Protein AF-A0A9D6MDA8-F1 (afdb_monomer)

Structure (mmCIF, N/CA/C/O backbone):
data_AF-A0A9D6MDA8-F1
#
_entry.id   AF-A0A9D6MDA8-F1
#
loop_
_atom_site.group_PDB
_atom_site.id
_atom_site.type_symbol
_atom_site.label_atom_id
_atom_site.label_alt_id
_atom_site.label_comp_id
_atom_site.label_asym_id
_atom_site.label_entity_id
_atom_site.label_seq_id
_atom_site.pdbx_PDB_ins_code
_atom_site.C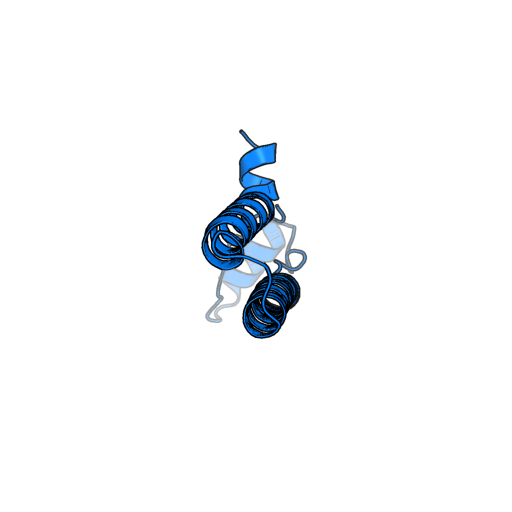artn_x
_atom_site.Cartn_y
_atom_site.Cartn_z
_atom_site.occupancy
_atom_site.B_iso_or_equiv
_atom_site.auth_seq_id
_atom_site.auth_comp_id
_atom_site.auth_asym_id
_atom_site.auth_atom_id
_atom_site.pdbx_PDB_model_num
ATOM 1 N N . MET A 1 1 ? 8.925 7.999 15.341 1.00 63.47 1 MET A N 1
ATOM 2 C CA . MET A 1 1 ? 8.380 6.633 15.151 1.00 63.47 1 MET A CA 1
ATOM 3 C C . MET A 1 1 ? 6.932 6.631 14.666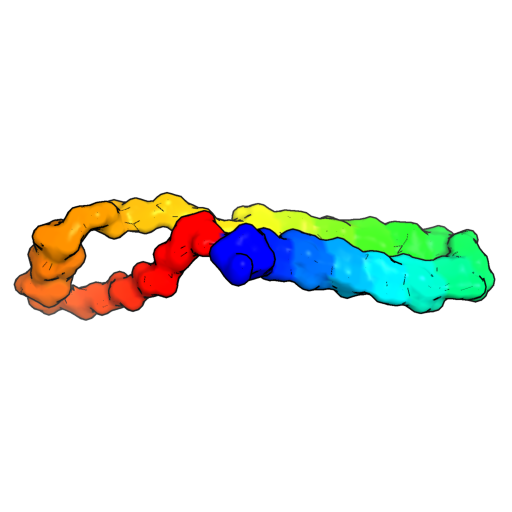 1.00 63.47 1 MET A C 1
ATOM 5 O O . MET A 1 1 ? 6.676 6.003 13.651 1.00 63.47 1 MET A O 1
ATOM 9 N N . ARG A 1 2 ? 6.009 7.378 15.294 1.00 76.31 2 ARG A N 1
ATOM 10 C CA . ARG A 1 2 ? 4.594 7.444 14.870 1.00 76.31 2 ARG A CA 1
ATOM 11 C C . ARG A 1 2 ? 4.393 7.799 13.387 1.00 76.31 2 ARG A C 1
ATOM 13 O O . ARG A 1 2 ? 3.712 7.060 12.699 1.00 76.31 2 ARG A O 1
ATOM 20 N N . TYR A 1 3 ? 5.045 8.847 12.877 1.00 77.06 3 TYR A N 1
ATOM 21 C CA . TYR A 1 3 ? 4.906 9.255 11.469 1.00 77.06 3 TYR A CA 1
ATOM 22 C C . TYR A 1 3 ? 5.283 8.144 10.471 1.00 77.06 3 TYR A C 1
ATOM 24 O O . TYR A 1 3 ? 4.538 7.885 9.531 1.00 77.06 3 TYR A O 1
ATOM 32 N N . PHE A 1 4 ? 6.403 7.456 10.713 1.00 79.31 4 PHE A N 1
ATOM 33 C CA . PHE A 1 4 ? 6.867 6.344 9.877 1.00 79.31 4 PHE A CA 1
ATOM 34 C C . PHE A 1 4 ? 5.923 5.146 9.920 1.00 79.31 4 PHE A C 1
ATOM 36 O O . PHE A 1 4 ? 5.698 4.528 8.890 1.00 79.31 4 PHE A O 1
ATOM 43 N N . ASN A 1 5 ? 5.351 4.838 11.086 1.00 79.88 5 ASN A N 1
ATOM 44 C CA . ASN A 1 5 ? 4.376 3.757 11.205 1.00 79.88 5 ASN A CA 1
ATOM 45 C C . ASN A 1 5 ? 3.105 4.073 10.401 1.00 79.88 5 ASN A C 1
ATOM 47 O O . ASN A 1 5 ? 2.663 3.264 9.592 1.00 79.88 5 ASN A O 1
ATOM 51 N N . GLN A 1 6 ? 2.603 5.300 10.552 1.00 79.75 6 GLN A N 1
ATOM 52 C CA . GLN A 1 6 ? 1.378 5.786 9.909 1.00 79.75 6 GLN A CA 1
ATOM 53 C C . GLN A 1 6 ? 1.469 5.859 8.384 1.00 79.75 6 GLN A C 1
ATOM 55 O O . GLN A 1 6 ? 0.480 5.683 7.681 1.00 79.75 6 GLN A O 1
ATOM 60 N N . HIS A 1 7 ? 2.666 6.126 7.864 1.00 85.94 7 HIS A N 1
ATOM 61 C CA . HIS A 1 7 ? 2.914 6.236 6.427 1.00 85.94 7 HIS A CA 1
ATOM 62 C C . HIS A 1 7 ? 3.700 5.041 5.887 1.00 85.94 7 HIS A C 1
ATOM 64 O O . HIS A 1 7 ? 4.187 5.098 4.761 1.00 85.94 7 HIS A O 1
ATOM 70 N N . SER A 1 8 ? 3.830 3.964 6.668 1.00 87.88 8 SER A N 1
ATOM 71 C CA . SER A 1 8 ? 4.650 2.796 6.325 1.00 87.88 8 SER A CA 1
ATOM 72 C C . SER A 1 8 ? 4.265 2.219 4.967 1.00 87.88 8 SER A C 1
ATOM 74 O O . SER A 1 8 ? 5.133 2.021 4.124 1.00 87.88 8 SER A O 1
ATOM 76 N N . PHE A 1 9 ? 2.965 2.081 4.698 1.00 89.62 9 PHE A N 1
ATOM 77 C CA . PHE A 1 9 ? 2.464 1.633 3.402 1.00 89.62 9 PHE A CA 1
ATOM 78 C C . PHE A 1 9 ? 2.936 2.528 2.244 1.00 89.62 9 PHE A C 1
ATOM 80 O O . PHE A 1 9 ? 3.464 2.028 1.250 1.00 89.62 9 PHE A O 1
ATOM 87 N N . ALA A 1 10 ? 2.785 3.851 2.370 1.00 91.00 10 ALA A N 1
ATOM 88 C CA . ALA A 1 10 ? 3.176 4.798 1.326 1.00 91.00 10 ALA A CA 1
ATOM 89 C C . ALA A 1 10 ? 4.697 4.814 1.116 1.00 91.00 10 ALA A C 1
ATOM 91 O O . ALA A 1 10 ? 5.169 4.780 -0.019 1.00 91.00 10 ALA A O 1
ATOM 92 N N . ILE A 1 11 ? 5.465 4.802 2.208 1.00 93.81 11 ILE A N 1
ATOM 93 C CA . ILE A 1 11 ? 6.930 4.770 2.179 1.00 93.81 11 ILE A CA 1
ATOM 94 C C . ILE A 1 11 ? 7.414 3.485 1.497 1.00 93.81 11 ILE A C 1
ATOM 96 O O . ILE A 1 11 ? 8.202 3.554 0.555 1.00 93.81 11 ILE A O 1
ATOM 100 N N . SER A 1 12 ? 6.909 2.319 1.911 1.00 94.00 12 SER A N 1
ATOM 101 C CA . SER A 1 12 ? 7.251 1.032 1.298 1.00 94.00 12 SER A CA 1
ATOM 102 C C . SER A 1 12 ? 6.863 0.980 -0.177 1.00 94.00 12 SER A C 1
ATOM 104 O O . SER A 1 12 ? 7.650 0.510 -0.993 1.00 94.00 12 SER A O 1
ATOM 106 N N . THR A 1 13 ? 5.697 1.519 -0.538 1.00 95.38 13 THR A N 1
ATOM 107 C CA . THR A 1 13 ? 5.245 1.610 -1.934 1.00 95.38 13 THR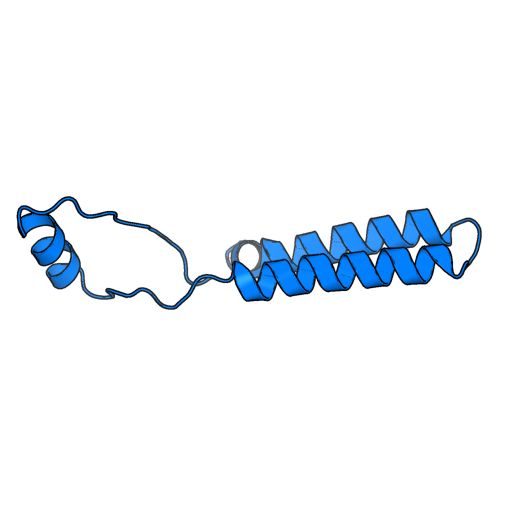 A CA 1
ATOM 108 C C . THR A 1 13 ? 6.221 2.427 -2.781 1.00 95.38 13 THR A C 1
ATOM 110 O O . THR A 1 13 ? 6.650 1.961 -3.835 1.00 95.38 13 THR A O 1
ATOM 113 N N . ILE A 1 14 ? 6.631 3.610 -2.309 1.00 96.38 14 ILE A N 1
ATOM 114 C CA . ILE A 1 14 ? 7.604 4.465 -3.010 1.00 96.38 14 ILE A CA 1
ATOM 115 C C . ILE A 1 14 ? 8.938 3.737 -3.186 1.00 96.38 14 ILE A C 1
ATOM 117 O O . ILE A 1 14 ? 9.503 3.758 -4.277 1.00 96.38 14 ILE A O 1
ATOM 121 N N . VAL A 1 15 ? 9.427 3.064 -2.141 1.00 97.69 15 VAL A N 1
ATOM 122 C CA . VAL A 1 15 ? 10.685 2.308 -2.203 1.00 97.69 15 VAL A CA 1
ATOM 123 C C . VAL A 1 15 ? 10.593 1.173 -3.224 1.00 97.69 15 VAL A C 1
ATOM 125 O O . VAL A 1 15 ? 11.476 1.049 -4.067 1.00 97.69 15 VAL A O 1
ATOM 128 N N . ILE A 1 16 ? 9.522 0.376 -3.200 1.00 97.31 16 ILE A N 1
ATOM 129 C CA . ILE A 1 16 ? 9.339 -0.750 -4.128 1.00 97.31 16 ILE A CA 1
ATOM 130 C C . ILE A 1 16 ? 9.233 -0.257 -5.574 1.00 97.31 16 ILE A C 1
ATOM 132 O O . ILE A 1 16 ? 9.920 -0.787 -6.445 1.00 97.31 16 ILE A O 1
ATOM 136 N N . ILE A 1 17 ? 8.419 0.771 -5.834 1.00 97.06 17 ILE A N 1
ATOM 137 C CA . ILE A 1 17 ? 8.287 1.360 -7.174 1.00 97.06 17 ILE A CA 1
ATOM 138 C C . ILE A 1 17 ? 9.629 1.938 -7.635 1.00 97.06 17 ILE A C 1
ATOM 140 O O . ILE A 1 17 ? 10.015 1.728 -8.781 1.00 97.06 17 ILE A O 1
ATOM 144 N N . GLY A 1 18 ? 10.361 2.621 -6.751 1.00 97.69 18 GLY A N 1
ATOM 145 C CA . GLY A 1 18 ? 11.678 3.176 -7.051 1.00 97.69 18 GLY A CA 1
ATOM 146 C C . GLY A 1 18 ? 12.696 2.099 -7.422 1.00 97.69 18 GLY A C 1
ATOM 147 O O . GLY A 1 18 ? 13.367 2.217 -8.443 1.00 97.69 18 GLY A O 1
ATOM 148 N N . LEU A 1 19 ? 12.768 1.013 -6.648 1.00 98.00 19 LEU A N 1
ATOM 149 C CA . LEU A 1 19 ? 13.636 -0.129 -6.951 1.00 98.00 19 LEU A CA 1
ATOM 150 C C . LEU A 1 19 ? 13.241 -0.815 -8.264 1.00 98.00 19 LEU A C 1
ATOM 152 O O . LEU A 1 19 ? 14.111 -1.136 -9.071 1.00 98.00 19 LEU A O 1
ATOM 156 N N . ALA A 1 20 ? 11.941 -0.995 -8.510 1.00 97.00 20 ALA A N 1
ATOM 157 C CA . ALA A 1 20 ? 11.446 -1.560 -9.760 1.00 97.00 20 ALA A CA 1
ATOM 158 C C . ALA A 1 20 ? 11.796 -0.666 -10.958 1.00 97.00 20 ALA A C 1
ATOM 160 O O . ALA A 1 20 ? 12.241 -1.170 -11.984 1.00 97.00 20 ALA A O 1
ATOM 161 N N . ALA A 1 21 ? 11.655 0.655 -10.825 1.00 97.19 21 ALA A N 1
ATOM 162 C CA . ALA A 1 21 ? 12.025 1.608 -11.865 1.00 97.19 21 ALA A CA 1
ATOM 163 C C . ALA A 1 21 ? 13.532 1.588 -12.138 1.00 97.19 21 ALA A C 1
ATOM 165 O O . ALA A 1 21 ? 13.932 1.523 -13.295 1.00 97.19 21 ALA A O 1
ATOM 166 N N . LEU A 1 22 ? 14.366 1.575 -11.094 1.00 97.50 22 LEU A N 1
ATOM 167 C CA . LEU A 1 22 ? 15.815 1.458 -11.253 1.00 97.50 22 LEU A CA 1
ATOM 168 C C . LEU A 1 22 ? 16.199 0.169 -11.983 1.00 97.50 22 LEU A C 1
ATOM 170 O O . LEU A 1 22 ? 17.028 0.221 -12.882 1.00 97.50 22 LEU A O 1
ATOM 174 N N . ALA A 1 23 ? 15.584 -0.964 -11.636 1.00 96.50 23 ALA A N 1
ATOM 175 C CA . ALA A 1 23 ? 15.870 -2.245 -12.276 1.00 96.50 23 ALA A CA 1
ATOM 176 C C . ALA A 1 23 ? 15.381 -2.305 -13.733 1.00 96.50 23 ALA A C 1
ATOM 178 O O . ALA A 1 23 ? 16.108 -2.777 -14.603 1.00 96.50 23 ALA A O 1
ATOM 179 N N . LEU A 1 24 ? 14.160 -1.834 -14.001 1.00 96.12 24 LEU A N 1
ATOM 180 C CA . LEU A 1 24 ? 13.532 -1.924 -15.321 1.00 96.12 24 LEU A CA 1
ATOM 181 C C . LEU A 1 24 ? 14.083 -0.912 -16.321 1.00 96.12 24 LEU A C 1
ATOM 183 O O . LEU A 1 24 ? 14.088 -1.195 -17.508 1.00 96.12 24 LEU A O 1
ATOM 187 N N . LEU A 1 25 ? 14.514 0.263 -15.860 1.00 96.06 25 LEU A N 1
ATOM 188 C CA . LEU A 1 25 ? 14.997 1.335 -16.735 1.00 96.06 25 LEU A CA 1
ATOM 189 C C . LEU A 1 25 ? 16.526 1.335 -16.877 1.00 96.06 25 LEU A C 1
ATOM 191 O O . LEU A 1 25 ? 17.070 2.175 -17.596 1.00 96.06 25 LEU A O 1
ATOM 195 N N . TYR A 1 26 ? 17.223 0.413 -16.200 1.00 95.81 26 TYR A N 1
ATOM 196 C CA . TYR A 1 26 ? 18.685 0.322 -16.216 1.00 95.81 26 TYR A CA 1
ATOM 197 C C . TYR A 1 26 ? 19.248 0.082 -17.622 1.00 95.81 26 TYR A C 1
ATOM 199 O O . TYR A 1 26 ? 20.287 0.635 -17.975 1.00 95.81 26 TYR A O 1
ATOM 207 N N . ASP A 1 27 ? 18.556 -0.715 -18.440 1.00 93.75 27 ASP A N 1
ATOM 208 C CA . ASP A 1 27 ? 18.965 -1.049 -19.808 1.00 93.75 27 ASP A CA 1
ATOM 209 C C . ASP A 1 27 ? 18.332 -0.128 -20.874 1.00 93.75 27 ASP A C 1
ATOM 211 O O . ASP A 1 27 ? 18.369 -0.425 -22.072 1.00 93.75 27 ASP A O 1
ATOM 215 N N . GLY A 1 28 ? 17.791 1.014 -20.435 1.00 93.62 28 GLY A N 1
ATOM 216 C CA . GLY A 1 28 ? 17.087 1.994 -21.255 1.00 93.62 28 GLY A CA 1
ATOM 217 C C . GLY A 1 28 ? 15.566 1.913 -21.110 1.00 93.62 28 GLY A C 1
ATOM 218 O O . GLY A 1 28 ? 15.013 0.983 -20.542 1.00 93.62 28 GLY A O 1
ATOM 219 N N . VAL A 1 29 ? 14.861 2.920 -21.630 1.00 95.44 29 VAL A N 1
ATOM 220 C CA . VAL A 1 29 ? 13.399 3.011 -21.492 1.00 95.44 29 VAL A CA 1
ATOM 221 C C . VAL A 1 29 ? 12.710 2.284 -22.645 1.00 95.44 29 VAL A C 1
ATOM 223 O O . VAL A 1 29 ? 12.753 2.746 -23.789 1.00 95.44 29 VAL A O 1
ATOM 226 N N . LYS A 1 30 ? 12.008 1.183 -22.359 1.00 96.25 30 LYS A N 1
ATOM 227 C CA . LYS A 1 30 ? 11.172 0.471 -23.338 1.00 96.25 30 LYS A CA 1
ATOM 228 C C . LYS A 1 30 ? 9.697 0.638 -22.991 1.00 96.25 30 LYS A C 1
ATOM 230 O O . LYS A 1 30 ? 9.305 0.828 -21.842 1.00 96.25 30 LYS A O 1
ATOM 235 N N . ARG A 1 31 ? 8.825 0.500 -23.999 1.00 96.06 31 ARG A N 1
ATOM 236 C CA . ARG A 1 31 ? 7.362 0.568 -23.793 1.00 96.06 31 ARG A CA 1
ATOM 237 C C . ARG A 1 31 ? 6.871 -0.431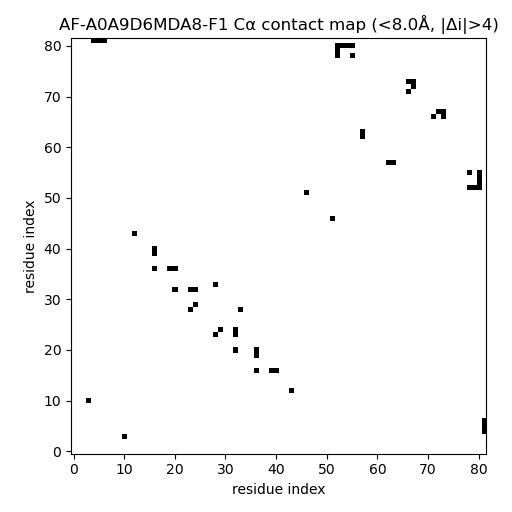 -22.745 1.00 96.06 31 ARG A C 1
ATOM 239 O O . ARG A 1 31 ? 5.963 -0.113 -21.987 1.00 96.06 31 ARG A O 1
ATOM 246 N N . ARG A 1 32 ? 7.473 -1.623 -22.695 1.00 95.50 32 ARG A N 1
ATOM 247 C CA . ARG A 1 32 ? 7.125 -2.657 -21.713 1.00 95.50 32 ARG A CA 1
ATOM 248 C C . ARG A 1 32 ? 7.393 -2.197 -20.281 1.00 95.50 32 ARG A C 1
ATOM 250 O O . ARG A 1 32 ? 6.582 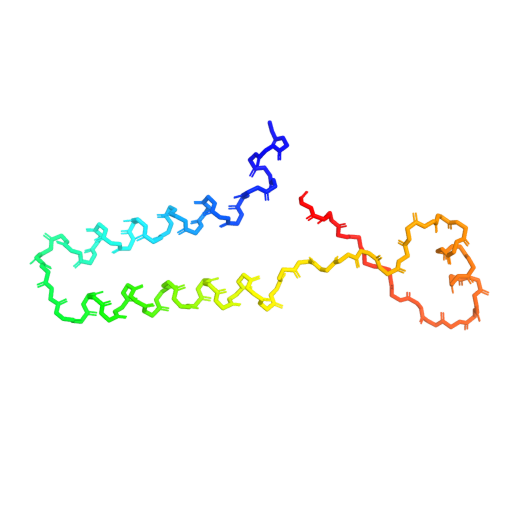-2.489 -19.411 1.00 95.50 32 ARG A O 1
ATOM 257 N N . ASP A 1 33 ? 8.468 -1.453 -20.056 1.00 96.31 33 ASP A N 1
ATOM 258 C CA . ASP A 1 33 ? 8.858 -0.990 -18.723 1.00 96.31 33 ASP A CA 1
ATOM 259 C C . ASP A 1 33 ? 7.876 0.073 -18.230 1.00 96.31 33 ASP A C 1
ATOM 261 O O . ASP A 1 33 ? 7.418 0.020 -17.092 1.00 96.31 33 ASP A O 1
ATOM 265 N N . LEU A 1 34 ? 7.447 0.969 -19.127 1.00 97.00 34 LEU A N 1
ATOM 266 C CA . LEU A 1 34 ? 6.397 1.950 -18.837 1.00 97.00 34 LEU A CA 1
ATOM 267 C C . LEU A 1 34 ? 5.057 1.282 -18.505 1.00 97.00 34 LEU A C 1
ATOM 269 O O . LEU A 1 34 ? 4.381 1.698 -17.567 1.00 97.00 34 LEU A O 1
ATOM 273 N N . ILE A 1 35 ? 4.682 0.230 -19.240 1.00 97.88 35 ILE A N 1
ATOM 274 C CA . ILE A 1 35 ? 3.466 -0.545 -18.955 1.00 97.88 35 ILE A CA 1
ATOM 275 C C . ILE A 1 35 ? 3.586 -1.244 -17.597 1.00 97.88 35 ILE A C 1
ATOM 277 O O . ILE A 1 35 ? 2.646 -1.191 -16.808 1.00 97.88 35 ILE A O 1
ATOM 281 N N . ALA A 1 36 ? 4.731 -1.865 -17.301 1.00 96.94 36 ALA A N 1
ATOM 282 C CA . ALA A 1 36 ? 4.964 -2.558 -16.037 1.00 96.94 36 ALA A CA 1
ATOM 283 C C . ALA A 1 36 ? 4.918 -1.596 -14.841 1.00 96.94 36 ALA A C 1
ATOM 285 O O . ALA A 1 36 ? 4.235 -1.875 -13.858 1.00 96.94 36 ALA A O 1
ATOM 286 N N . LEU A 1 37 ? 5.576 -0.437 -14.940 1.00 97.38 37 LEU A N 1
ATOM 287 C CA . LEU A 1 37 ? 5.536 0.596 -13.904 1.00 97.38 37 LEU A CA 1
ATOM 288 C C . LEU A 1 37 ? 4.132 1.180 -13.738 1.00 97.38 37 LEU A C 1
ATOM 290 O O . LEU A 1 37 ? 3.671 1.341 -12.610 1.00 97.38 37 LEU A O 1
ATOM 294 N N . GLY A 1 38 ? 3.423 1.437 -14.840 1.00 97.50 38 GLY A N 1
ATOM 295 C CA . GLY A 1 38 ? 2.029 1.877 -14.800 1.00 97.50 38 GLY A CA 1
ATOM 296 C C . GLY A 1 38 ? 1.122 0.859 -14.108 1.00 97.50 38 GLY A C 1
ATOM 297 O O . GLY A 1 38 ? 0.345 1.223 -13.228 1.00 97.50 38 GLY A O 1
ATOM 298 N N . ALA A 1 39 ? 1.266 -0.426 -14.438 1.00 97.62 39 ALA A N 1
ATOM 299 C CA . ALA A 1 39 ? 0.531 -1.506 -13.786 1.00 97.62 39 ALA A CA 1
ATOM 300 C C . ALA A 1 39 ? 0.852 -1.595 -12.286 1.00 97.62 39 ALA A C 1
ATOM 302 O O . ALA A 1 39 ? -0.058 -1.767 -11.479 1.00 97.62 39 ALA A O 1
ATOM 303 N N . LEU A 1 40 ? 2.120 -1.418 -11.905 1.00 97.12 40 LEU A N 1
ATOM 304 C CA . LEU A 1 40 ? 2.556 -1.418 -10.510 1.00 97.12 40 LEU A CA 1
ATOM 305 C C . LEU A 1 40 ? 1.909 -0.266 -9.723 1.00 97.12 40 LEU A C 1
ATOM 307 O O . LEU A 1 40 ? 1.345 -0.486 -8.653 1.00 97.12 40 LEU A O 1
ATOM 311 N N . VAL A 1 41 ? 1.924 0.949 -10.281 1.00 96.81 41 VAL A N 1
ATOM 312 C CA . VAL A 1 41 ? 1.275 2.129 -9.686 1.00 96.81 41 VAL A CA 1
ATOM 313 C C . VAL A 1 41 ? -0.227 1.901 -9.521 1.00 96.81 41 VAL A C 1
ATOM 315 O O . VAL A 1 41 ? -0.770 2.178 -8.453 1.00 96.81 41 VAL A O 1
ATOM 318 N N . LEU A 1 42 ? -0.897 1.357 -10.540 1.00 97.56 42 LEU A N 1
ATOM 319 C CA . LEU A 1 42 ? -2.326 1.046 -10.470 1.00 97.56 42 LEU A CA 1
ATOM 320 C C . LEU A 1 42 ? -2.633 -0.039 -9.432 1.00 97.56 42 LEU A C 1
ATOM 322 O O . LEU A 1 42 ? -3.617 0.083 -8.708 1.00 97.56 42 LEU A O 1
ATOM 326 N N . ALA A 1 43 ? -1.792 -1.067 -9.314 1.00 96.31 43 ALA A N 1
ATOM 327 C CA . ALA A 1 43 ? -1.971 -2.135 -8.336 1.00 96.31 43 ALA A CA 1
ATOM 328 C C . ALA A 1 43 ? -1.834 -1.621 -6.894 1.00 96.31 43 ALA A C 1
ATOM 330 O O . ALA A 1 43 ? -2.696 -1.896 -6.055 1.00 96.31 43 ALA A O 1
ATOM 331 N N . PHE A 1 44 ? -0.797 -0.829 -6.601 1.00 95.12 44 PHE A N 1
ATOM 332 C CA . PHE A 1 44 ? -0.624 -0.230 -5.274 1.00 95.12 44 PHE A CA 1
ATOM 333 C C . PHE A 1 44 ? -1.685 0.831 -4.977 1.00 95.12 44 PHE A C 1
ATOM 335 O O . PHE A 1 44 ? -2.223 0.855 -3.871 1.00 95.12 44 PHE A O 1
ATOM 342 N N . GLY A 1 45 ? -2.038 1.665 -5.959 1.00 94.75 45 GLY A N 1
ATOM 343 C CA . GLY A 1 45 ? -3.125 2.636 -5.834 1.00 94.75 45 GLY A CA 1
ATOM 344 C C . GLY A 1 45 ? -4.473 1.963 -5.575 1.00 94.75 45 GLY A C 1
ATOM 345 O O . GLY A 1 45 ? -5.207 2.379 -4.684 1.00 94.75 45 GLY A O 1
ATOM 346 N N . GLY A 1 46 ? -4.767 0.870 -6.282 1.00 95.12 46 GLY A N 1
ATOM 347 C CA . GLY A 1 46 ? -5.948 0.044 -6.044 1.00 95.12 46 GLY A CA 1
ATOM 348 C C . GLY A 1 46 ? -5.939 -0.553 -4.641 1.00 95.12 46 GLY A C 1
ATOM 349 O O . GLY A 1 46 ? -6.889 -0.364 -3.889 1.00 95.12 46 GLY A O 1
ATOM 350 N N . THR A 1 47 ? -4.836 -1.191 -4.248 1.00 92.44 47 THR A N 1
ATOM 351 C CA . THR A 1 47 ? -4.659 -1.742 -2.894 1.00 92.44 47 THR A CA 1
ATOM 352 C C . THR A 1 47 ? -4.911 -0.684 -1.822 1.00 92.44 47 THR A C 1
ATOM 354 O O . THR A 1 47 ? -5.644 -0.939 -0.871 1.00 92.44 47 THR A O 1
ATOM 357 N N . PHE A 1 48 ? -4.371 0.524 -1.997 1.00 89.25 48 PHE A N 1
ATOM 358 C CA . 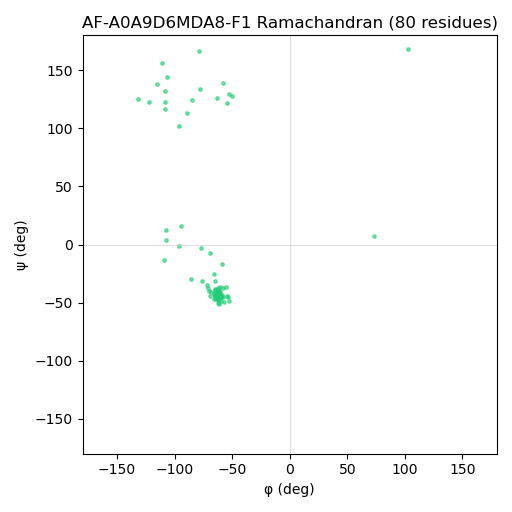PHE A 1 48 ? -4.603 1.631 -1.077 1.00 89.25 48 PHE A CA 1
ATOM 359 C C . PHE A 1 48 ? -6.083 2.010 -0.992 1.00 89.25 48 PHE A C 1
ATOM 361 O O . PHE A 1 48 ? -6.594 2.215 0.099 1.00 89.25 48 PHE A O 1
ATOM 368 N N . LEU A 1 49 ? -6.793 2.090 -2.116 1.00 88.88 49 LEU A N 1
ATOM 369 C CA . LEU A 1 49 ? -8.208 2.466 -2.115 1.00 88.88 49 LEU A CA 1
ATOM 370 C C . LEU A 1 49 ? -9.116 1.377 -1.528 1.00 88.88 49 LEU A C 1
ATOM 372 O O . LEU A 1 49 ? -10.074 1.708 -0.836 1.00 88.88 49 LEU A O 1
ATOM 376 N N . PHE A 1 50 ? -8.819 0.102 -1.785 1.00 88.50 50 PHE A N 1
ATOM 377 C CA . PHE A 1 50 ? -9.663 -1.017 -1.356 1.00 88.50 50 PHE A CA 1
ATOM 378 C C . PHE A 1 50 ? -9.370 -1.507 0.064 1.00 88.50 50 PHE A C 1
ATOM 380 O O . PHE A 1 50 ? -10.278 -2.010 0.718 1.00 88.50 50 PHE A O 1
ATOM 387 N N . LEU A 1 51 ? -8.128 -1.379 0.541 1.00 84.38 51 LEU A N 1
ATOM 388 C CA . LEU A 1 51 ? -7.712 -1.880 1.857 1.00 84.38 51 LEU A CA 1
ATOM 389 C C . LEU A 1 51 ? -7.481 -0.773 2.889 1.00 84.38 51 LEU A C 1
ATOM 391 O O . LEU A 1 51 ? -7.045 -1.072 3.999 1.00 84.38 51 LEU A O 1
ATOM 395 N N . ARG A 1 52 ? -7.733 0.502 2.557 1.00 80.62 52 ARG A N 1
ATOM 396 C CA . ARG A 1 52 ? -7.584 1.582 3.536 1.00 80.62 52 ARG A CA 1
ATOM 397 C C . ARG A 1 52 ? -8.573 1.376 4.692 1.00 80.62 52 ARG A C 1
ATOM 399 O O . ARG A 1 52 ? -9.775 1.309 4.433 1.00 80.62 52 ARG A O 1
ATOM 406 N N . PRO A 1 53 ? -8.087 1.362 5.948 1.00 75.62 53 PRO A N 1
ATOM 407 C CA . PRO A 1 53 ? -8.934 1.346 7.133 1.00 75.62 53 PRO A CA 1
ATOM 408 C C . PRO A 1 53 ? -9.999 2.439 7.078 1.00 75.62 53 PRO A C 1
ATOM 410 O O . PRO A 1 53 ? -9.698 3.616 6.843 1.00 75.62 53 PRO A O 1
ATOM 413 N N . GLY A 1 54 ? -11.251 2.037 7.280 1.00 74.56 54 GLY A N 1
ATOM 414 C CA . GLY A 1 54 ? -12.358 2.961 7.480 1.00 74.56 54 GLY A CA 1
ATOM 415 C C . GLY A 1 54 ? -12.373 3.512 8.909 1.00 74.56 54 GLY A C 1
ATOM 416 O O . GLY A 1 54 ? -11.696 2.980 9.789 1.00 74.56 54 GLY A O 1
ATOM 417 N N . PRO A 1 55 ? -13.157 4.569 9.172 1.00 72.75 55 PRO A N 1
ATOM 418 C CA . PRO A 1 55 ? -13.386 5.021 10.536 1.00 72.75 55 PRO A CA 1
ATOM 419 C C . PRO A 1 55 ? -13.995 3.891 11.371 1.00 72.75 55 PRO A C 1
ATOM 421 O O . PRO A 1 55 ? -14.887 3.177 10.907 1.00 72.75 55 PRO A O 1
ATOM 424 N N . SER A 1 56 ? -13.526 3.756 12.613 1.00 77.25 56 SER A N 1
ATOM 425 C CA . SER A 1 56 ? -14.064 2.770 13.551 1.00 77.25 56 SER A CA 1
ATOM 426 C C . SER A 1 56 ? -15.582 2.911 13.673 1.00 77.25 56 SER A C 1
ATOM 428 O O . SER A 1 56 ? -16.092 4.003 13.925 1.00 77.25 56 SER A O 1
ATOM 430 N N . THR A 1 57 ? -16.304 1.799 13.519 1.00 78.38 57 THR A N 1
ATOM 431 C CA . THR A 1 57 ? -17.771 1.752 13.646 1.00 78.38 57 THR A CA 1
ATOM 432 C C . THR A 1 57 ? -18.228 2.057 15.074 1.00 78.38 57 THR A C 1
ATOM 434 O O . THR A 1 57 ? -19.342 2.530 15.282 1.00 78.38 57 THR A O 1
ATOM 437 N N . VAL A 1 58 ? -17.360 1.805 16.058 1.00 80.50 58 VAL A N 1
ATOM 438 C CA . VAL A 1 58 ? -17.605 2.079 17.473 1.00 80.50 58 VAL A CA 1
ATOM 439 C C . VAL A 1 58 ? -16.402 2.817 18.049 1.00 80.50 58 VAL A C 1
ATOM 441 O O . VAL A 1 58 ? -15.265 2.356 17.942 1.00 80.50 58 VAL A O 1
ATOM 444 N N . THR A 1 59 ? -16.647 3.980 18.645 1.00 80.50 59 THR A N 1
ATOM 445 C CA . THR A 1 59 ? -15.611 4.850 19.228 1.00 80.50 59 THR A CA 1
ATOM 446 C C . THR A 1 59 ? -15.645 4.878 20.754 1.00 80.50 59 THR A C 1
ATOM 448 O O . THR A 1 59 ? -14.691 5.337 21.377 1.00 80.50 59 THR A O 1
ATOM 451 N N . GLU A 1 60 ? -16.716 4.368 21.366 1.00 85.69 60 GLU A N 1
ATOM 452 C CA . GLU A 1 60 ? -16.924 4.382 22.812 1.00 85.69 60 GLU A CA 1
ATOM 453 C C . GLU A 1 60 ? -16.779 2.986 23.418 1.00 85.69 60 GLU A C 1
ATOM 455 O O . GLU A 1 60 ? -17.400 2.023 22.965 1.00 85.69 60 GLU A O 1
ATOM 460 N N . ALA A 1 61 ? -16.010 2.884 24.504 1.00 86.12 61 ALA A N 1
ATOM 461 C CA . ALA A 1 61 ? -15.800 1.622 25.214 1.00 86.12 61 ALA A CA 1
ATOM 462 C C . ALA A 1 61 ? -17.117 0.998 25.713 1.00 86.12 61 ALA A C 1
ATOM 464 O O . ALA A 1 61 ? -17.292 -0.215 25.626 1.00 86.12 61 ALA A O 1
ATOM 465 N N . ALA A 1 62 ? -18.070 1.824 26.160 1.00 88.75 62 ALA A N 1
ATOM 466 C CA . ALA A 1 62 ? -19.379 1.363 26.620 1.00 88.75 62 ALA A CA 1
ATOM 467 C C . ALA A 1 62 ? -20.181 0.663 25.508 1.00 88.75 62 ALA A C 1
ATOM 469 O O . ALA A 1 62 ? -20.838 -0.349 25.749 1.00 88.75 62 ALA A O 1
ATOM 470 N N . ALA A 1 63 ? -20.092 1.163 24.273 1.00 87.19 63 ALA A N 1
ATOM 471 C CA . ALA A 1 63 ? -20.758 0.560 23.124 1.00 87.19 63 ALA A CA 1
ATOM 472 C C . ALA A 1 63 ? -20.099 -0.767 22.705 1.00 87.19 63 ALA A C 1
ATOM 474 O O . ALA A 1 63 ? -20.802 -1.710 22.337 1.00 87.19 63 ALA A O 1
ATOM 475 N N . VAL A 1 64 ? -18.770 -0.884 22.837 1.00 88.69 64 VAL A N 1
AT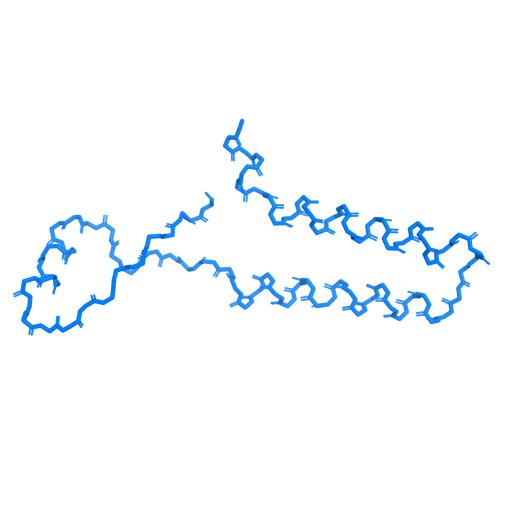OM 476 C CA . VAL A 1 64 ? -18.060 -2.164 22.656 1.00 88.69 64 VAL A CA 1
ATOM 477 C C . VAL A 1 64 ? -18.504 -3.180 23.712 1.00 88.69 64 VAL A C 1
ATOM 479 O O . VAL A 1 64 ? -18.832 -4.318 23.381 1.00 88.69 64 VAL A O 1
ATOM 482 N N . GLU A 1 65 ? -18.578 -2.769 24.979 1.00 91.31 65 GLU A N 1
ATOM 483 C CA . GLU A 1 65 ? -18.999 -3.639 26.080 1.00 91.31 65 GLU A CA 1
ATOM 484 C C . GLU A 1 65 ? -20.446 -4.129 25.911 1.00 91.31 65 GLU A C 1
ATOM 486 O O . GLU A 1 65 ? -20.733 -5.312 26.114 1.00 91.31 65 GLU A O 1
ATOM 491 N N . ALA A 1 66 ? -21.350 -3.249 25.474 1.00 90.19 66 ALA A N 1
ATOM 492 C CA . ALA A 1 66 ? -22.728 -3.609 25.158 1.00 90.19 66 ALA A CA 1
ATOM 493 C C . ALA A 1 66 ? -22.815 -4.627 24.005 1.00 90.19 66 ALA A C 1
ATOM 495 O O . ALA A 1 66 ? -23.594 -5.578 24.087 1.00 90.19 66 ALA A O 1
ATOM 496 N N . ALA A 1 67 ? -21.992 -4.474 22.960 1.00 87.81 67 ALA A N 1
ATOM 497 C CA . ALA A 1 67 ? 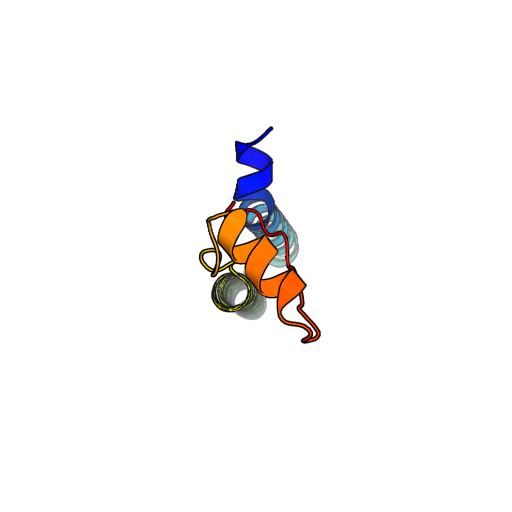-21.946 -5.413 21.838 1.00 87.81 67 ALA A CA 1
ATOM 498 C C . ALA A 1 67 ? -21.462 -6.805 22.277 1.00 87.81 67 ALA A C 1
ATOM 500 O O . ALA A 1 67 ? -22.097 -7.807 21.944 1.00 87.81 67 ALA A O 1
ATOM 501 N N . ILE A 1 68 ? -20.415 -6.872 23.107 1.00 90.50 68 ILE A N 1
ATOM 502 C CA . ILE A 1 68 ? -19.903 -8.133 23.671 1.00 90.50 68 ILE A CA 1
ATOM 503 C C . ILE A 1 68 ? -20.968 -8.824 24.535 1.00 90.50 68 ILE A C 1
ATOM 5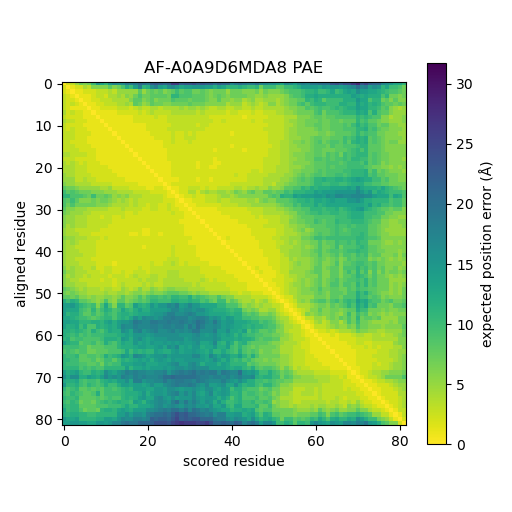05 O O . ILE A 1 68 ? -21.148 -10.039 24.458 1.00 90.50 68 ILE A O 1
ATOM 509 N N . LYS A 1 69 ? -21.714 -8.056 25.338 1.00 93.62 69 LYS A N 1
ATOM 510 C CA . LYS A 1 69 ? -22.769 -8.575 26.226 1.00 93.62 69 LYS A CA 1
ATOM 511 C C . LYS A 1 69 ? -24.073 -8.941 25.505 1.00 93.62 69 LYS A C 1
ATOM 513 O O . LYS A 1 69 ? -24.979 -9.468 26.143 1.00 93.62 69 LYS A O 1
ATOM 518 N N . SER A 1 70 ? -24.180 -8.715 24.194 1.00 91.25 70 SER A N 1
ATOM 519 C CA . SER A 1 70 ? -25.413 -8.936 23.420 1.00 91.25 70 SER A CA 1
ATOM 520 C C . SER A 1 70 ? -25.824 -10.408 23.253 1.00 91.25 70 SER A C 1
ATOM 522 O O . SER A 1 70 ? -26.895 -10.690 22.716 1.00 91.25 70 SER A O 1
ATOM 524 N N . GLY A 1 71 ? -24.976 -11.356 23.670 1.00 91.62 71 GLY A N 1
ATOM 525 C CA . GLY A 1 71 ? -25.208 -12.792 23.494 1.00 91.62 71 GLY A CA 1
ATOM 526 C C . GLY A 1 71 ? -25.025 -13.282 22.053 1.00 91.62 71 GLY A C 1
ATOM 527 O O . GLY A 1 71 ? -25.318 -14.440 21.761 1.00 91.62 71 GLY A O 1
ATOM 528 N N . ARG A 1 72 ? -24.540 -12.424 21.143 1.00 91.56 72 ARG A N 1
ATOM 529 C CA . ARG A 1 72 ? -24.218 -12.770 19.753 1.00 91.56 72 ARG A CA 1
ATOM 530 C C . ARG A 1 72 ? -22.701 -12.845 19.547 1.00 91.56 72 ARG A C 1
ATOM 532 O O . ARG A 1 72 ? -21.976 -12.027 20.119 1.00 91.56 72 ARG A O 1
ATOM 539 N N . PRO A 1 73 ? -22.206 -13.766 18.698 1.00 89.25 73 PRO A N 1
ATOM 540 C CA . PRO A 1 73 ? -20.812 -13.753 18.271 1.00 89.25 73 PRO A CA 1
ATOM 541 C C . PRO A 1 73 ? -20.453 -12.385 17.686 1.00 89.25 73 PRO A C 1
ATOM 543 O O . PRO A 1 73 ? -21.089 -11.922 16.741 1.00 89.25 73 PRO A O 1
ATOM 546 N N . THR A 1 74 ? -19.455 -11.737 18.280 1.00 88.44 74 THR A N 1
ATOM 547 C CA . THR A 1 74 ? -19.029 -10.382 17.921 1.00 88.44 74 THR A CA 1
ATOM 548 C C . THR A 1 74 ? -17.558 -10.423 17.528 1.00 88.44 74 THR A C 1
ATOM 550 O O . THR A 1 74 ? -16.722 -10.863 18.316 1.00 88.44 74 THR A O 1
ATOM 553 N N . LEU A 1 75 ? -17.243 -9.980 16.309 1.00 87.44 75 LEU A N 1
ATOM 554 C CA . LEU A 1 75 ? -15.867 -9.776 15.860 1.00 87.44 75 LEU A CA 1
ATOM 555 C C . LEU A 1 75 ? -15.405 -8.392 16.316 1.00 87.44 75 LEU A C 1
ATOM 557 O O . LEU A 1 75 ? -16.049 -7.394 15.997 1.00 87.44 75 LEU A O 1
ATOM 561 N N . ILE A 1 76 ? -14.292 -8.340 17.045 1.00 85.25 76 ILE A N 1
ATOM 562 C CA . ILE A 1 76 ? -13.643 -7.087 17.428 1.00 85.25 76 ILE A CA 1
ATOM 563 C C . ILE A 1 76 ? -12.362 -6.974 16.623 1.00 85.25 76 ILE A C 1
ATOM 565 O O . ILE A 1 76 ? -11.455 -7.792 16.771 1.00 85.25 76 ILE A O 1
ATOM 569 N N . GLU A 1 77 ? -12.297 -5.948 15.787 1.00 82.38 77 GLU A N 1
ATOM 570 C CA . GLU A 1 77 ? -11.109 -5.636 15.016 1.00 82.38 77 GLU A CA 1
ATOM 571 C C . GLU A 1 77 ? -10.453 -4.372 15.573 1.00 82.38 77 GLU A C 1
ATOM 573 O O . GLU A 1 77 ? -11.071 -3.312 15.662 1.00 82.38 77 GLU A O 1
ATOM 578 N N . PHE A 1 78 ? -9.186 -4.495 15.964 1.00 79.44 78 PHE A N 1
ATOM 579 C CA . PHE A 1 78 ? -8.383 -3.366 16.411 1.00 79.44 78 PHE A CA 1
ATOM 580 C C . PHE A 1 78 ? -7.554 -2.858 15.236 1.00 79.44 78 PHE A C 1
ATOM 582 O O . PHE A 1 78 ? -6.523 -3.437 14.898 1.00 79.44 78 PHE A O 1
ATOM 589 N N . GLN A 1 79 ? -7.994 -1.758 14.631 1.00 71.94 79 GLN A N 1
ATOM 590 C CA . GLN A 1 79 ? -7.223 -1.035 13.626 1.00 71.94 79 GLN A CA 1
ATOM 591 C C . GLN A 1 79 ? -6.862 0.358 14.140 1.00 71.94 79 GLN A C 1
ATOM 593 O O . GLN A 1 79 ? -7.673 1.053 14.753 1.00 71.94 79 GLN A O 1
ATOM 598 N N . SER A 1 80 ? -5.627 0.780 13.878 1.00 66.81 80 SER A N 1
ATOM 599 C CA . SER A 1 80 ? -5.274 2.191 13.989 1.00 66.81 80 SER A CA 1
ATOM 600 C C . SER A 1 80 ? -5.791 2.900 12.745 1.00 66.81 80 SER A C 1
ATOM 602 O O . SER A 1 80 ? -5.545 2.432 11.636 1.00 66.81 80 SER A O 1
ATOM 604 N N . ASN A 1 81 ? -6.450 4.052 12.905 1.00 62.03 81 ASN A N 1
ATOM 605 C CA . ASN A 1 81 ? -6.833 4.889 11.757 1.00 62.03 81 ASN A CA 1
ATOM 606 C C . ASN A 1 81 ? -5.612 5.336 10.931 1.00 62.03 81 ASN A C 1
ATOM 608 O O . ASN A 1 81 ? -5.787 5.801 9.806 1.00 62.03 81 ASN A O 1
ATOM 612 N N . TYR A 1 82 ? -4.410 5.222 11.515 1.00 55.28 82 TYR A N 1
ATOM 613 C CA . TYR A 1 82 ? -3.108 5.535 10.934 1.00 55.28 82 TYR A CA 1
ATOM 614 C C . TYR A 1 82 ? -2.021 4.728 11.644 1.00 55.28 82 TYR A C 1
ATOM 616 O O . TYR A 1 82 ? -1.858 4.936 12.876 1.00 55.28 82 TYR A O 1
#

Secondary structure (DSSP, 8-state):
-HHHHHTHHHHHHHHHHHHHHHHHHTT---HHHHHHHHHHHHHHHHHHHHHPPPPPS---HHHHHHHHTTSS----------

Radius of gyration: 19.94 Å; Cα contacts (8 Å, |Δi|>4): 30; chains: 1; bounding box: 44×23×50 Å

Mean predicted aligned error: 6.83 Å

Foldseek 3Di:
DVVCVLCVLVVVLCVVLVVLLCVLCVVHDDPVSVVVSVVSCVVSVVCCVPVQDDPDPDDDPVVVVCQVVVPDDDDDDDDDND

pLDDT: mean 88.71, std 9.39, range [55.28, 98.0]

Solvent-accessible surface area (backbone atoms only — not comparable to full-atom values): 5104 Å² total; per-residue (Å²): 110,68,69,57,64,48,39,38,68,61,53,50,49,52,51,52,53,50,52,50,47,55,64,54,45,67,89,44,90,47,74,66,45,54,50,52,52,51,51,50,52,50,51,53,52,46,49,50,71,75,66,53,73,66,82,72,94,69,89,47,70,69,60,51,52,52,50,63,70,63,82,50,96,69,89,83,80,92,74,69,87,88

Sequence (82 aa):
MRYFNQHSFAISTIVIIGLAALALLYDGVKRRDLIALGALVLAFGGTFLFLRPGPSTVTEAAAVEAAIKSGRPTLIEFQSNY